Protein AF-L8X9K3-F1 (afdb_monomer)

InterPro domains:
  IPR002673 Large ribosomal subunit protein eL29 [PF01779] (44-72)
  IPR002673 Large ribosomal subunit protein eL29 [PTHR12884] (33-93)

Structure (mmCIF, N/CA/C/O backbone):
data_AF-L8X9K3-F1
#
_entry.id   AF-L8X9K3-F1
#
loop_
_atom_site.group_PDB
_atom_site.id
_atom_site.type_symbol
_atom_site.label_atom_id
_atom_site.label_alt_id
_atom_site.label_comp_id
_atom_site.label_asym_id
_atom_site.label_entity_id
_atom_site.label_seq_id
_atom_site.pdbx_PDB_ins_code
_atom_site.Cartn_x
_atom_site.Cartn_y
_atom_site.Cartn_z
_atom_site.occupancy
_atom_site.B_iso_or_equiv
_atom_site.auth_seq_id
_atom_site.auth_comp_id
_atom_site.auth_asym_id
_atom_site.auth_atom_id
_atom_site.pdbx_PDB_model_num
ATOM 1 N N . MET A 1 1 ? -1.500 -36.129 -39.344 1.00 50.97 1 MET A N 1
ATOM 2 C CA . MET A 1 1 ? -0.269 -36.876 -39.002 1.00 50.97 1 MET A CA 1
ATOM 3 C C . MET A 1 1 ? 0.761 -36.406 -39.999 1.00 50.97 1 MET A C 1
ATOM 5 O O . MET A 1 1 ? 0.943 -37.041 -41.028 1.00 50.97 1 MET A O 1
ATOM 9 N N . ASP A 1 2 ? 1.313 -35.222 -39.752 1.00 46.75 2 ASP A N 1
ATOM 10 C CA . ASP A 1 2 ? 2.081 -34.499 -40.762 1.00 46.75 2 ASP A CA 1
ATOM 11 C C . ASP A 1 2 ? 3.559 -34.829 -40.575 1.00 46.75 2 ASP A C 1
ATOM 13 O O . ASP A 1 2 ? 4.162 -34.524 -39.545 1.00 46.75 2 ASP A O 1
ATOM 17 N N . LEU A 1 3 ? 4.102 -35.550 -41.555 1.00 57.00 3 LEU A N 1
ATOM 18 C CA . LEU A 1 3 ? 5.490 -35.984 -41.595 1.00 57.00 3 LEU A CA 1
ATOM 19 C C . LEU A 1 3 ? 6.410 -34.768 -41.782 1.00 57.00 3 LEU A C 1
ATOM 21 O O . LEU A 1 3 ? 6.334 -34.068 -42.789 1.00 57.00 3 LEU A O 1
ATOM 25 N N . LEU A 1 4 ? 7.326 -34.557 -40.835 1.00 63.91 4 LEU A N 1
ATOM 26 C CA . LEU A 1 4 ? 8.492 -33.692 -41.019 1.00 63.91 4 LEU A CA 1
ATOM 27 C C . LEU A 1 4 ? 9.552 -34.443 -41.847 1.00 63.91 4 LEU A C 1
ATOM 29 O O . LEU A 1 4 ? 9.912 -35.561 -41.470 1.00 63.91 4 LEU A O 1
ATOM 33 N N . PRO A 1 5 ? 10.111 -33.865 -42.923 1.00 59.59 5 PRO A N 1
ATOM 34 C CA . PRO A 1 5 ? 11.247 -34.465 -43.607 1.00 59.59 5 PRO A CA 1
ATOM 35 C C . PRO A 1 5 ? 12.549 -34.273 -42.814 1.00 59.59 5 PRO A C 1
ATOM 37 O O . PRO A 1 5 ? 12.978 -33.162 -42.499 1.00 59.59 5 PRO A O 1
ATOM 40 N N . SER A 1 6 ? 13.183 -35.406 -42.520 1.00 56.47 6 SER A N 1
ATOM 41 C CA . SER A 1 6 ? 14.526 -35.570 -41.972 1.00 56.47 6 SER A CA 1
ATOM 42 C C . SER A 1 6 ? 15.586 -35.008 -42.924 1.00 56.47 6 SER A C 1
ATOM 44 O O . SER A 1 6 ? 15.833 -35.593 -43.979 1.00 56.47 6 SER A O 1
ATOM 46 N N . ASN A 1 7 ? 16.251 -33.910 -42.556 1.00 59.50 7 ASN A N 1
ATOM 47 C CA . ASN A 1 7 ? 17.406 -33.425 -43.310 1.00 59.50 7 ASN A CA 1
ATOM 48 C C . ASN A 1 7 ? 18.689 -34.041 -42.733 1.00 59.50 7 ASN A C 1
ATOM 50 O O . ASN A 1 7 ? 19.238 -33.588 -41.727 1.00 59.50 7 ASN A O 1
ATOM 54 N N . SER A 1 8 ? 19.093 -35.148 -43.350 1.00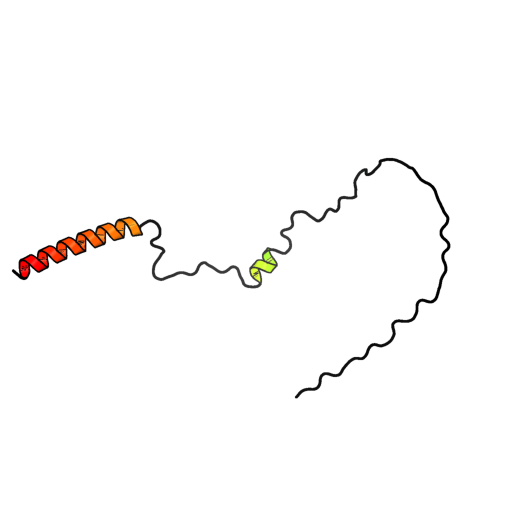 50.50 8 SER A N 1
ATOM 55 C CA . SER A 1 8 ? 20.298 -35.920 -43.071 1.00 50.50 8 SER A CA 1
ATOM 56 C C . SER A 1 8 ? 21.566 -35.111 -43.336 1.00 50.50 8 SER A C 1
ATOM 58 O O . SER A 1 8 ? 21.718 -34.476 -44.377 1.00 50.50 8 SER A O 1
ATOM 60 N N . ALA A 1 9 ? 22.492 -35.191 -42.385 1.00 51.38 9 ALA A N 1
ATOM 61 C CA . ALA A 1 9 ? 23.818 -34.601 -42.411 1.00 51.38 9 ALA A CA 1
ATOM 62 C C . ALA A 1 9 ? 24.595 -34.884 -43.711 1.00 51.38 9 ALA A C 1
ATOM 64 O O . ALA A 1 9 ? 24.849 -36.036 -44.058 1.00 51.38 9 ALA A O 1
ATOM 65 N N . SER A 1 10 ? 25.075 -33.826 -44.368 1.00 46.12 10 SER A N 1
ATOM 66 C CA . SER A 1 10 ? 26.04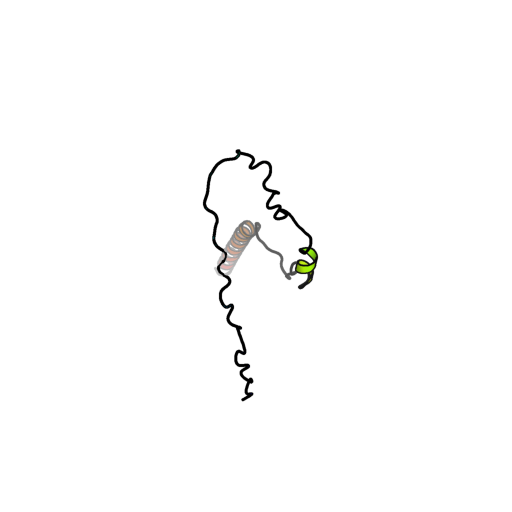0 -33.918 -45.465 1.00 46.12 10 SER A CA 1
ATOM 67 C C . SER A 1 10 ? 27.309 -33.117 -45.150 1.00 46.12 10 SER A C 1
ATOM 69 O O . SER A 1 10 ? 27.306 -31.889 -45.174 1.00 46.12 10 SER A O 1
ATOM 71 N N . GLY A 1 11 ? 28.414 -33.831 -44.910 1.00 44.31 11 GLY A N 1
ATOM 72 C CA . GLY A 1 11 ? 29.737 -33.407 -45.379 1.00 44.31 11 GLY A CA 1
ATOM 73 C C . GLY A 1 11 ? 30.592 -32.522 -44.467 1.00 44.31 11 GLY A C 1
ATOM 74 O O . GLY A 1 11 ? 31.011 -31.443 -44.881 1.00 44.31 11 GLY A O 1
ATOM 75 N N . ARG A 1 12 ? 30.984 -33.009 -43.283 1.00 43.81 12 ARG A N 1
ATOM 76 C CA . ARG A 1 12 ? 32.185 -32.496 -42.597 1.00 43.81 12 ARG A CA 1
ATOM 77 C C . ARG A 1 12 ? 33.416 -33.027 -43.354 1.00 43.81 12 ARG A C 1
ATOM 79 O O . ARG A 1 12 ? 33.827 -34.164 -43.142 1.00 43.81 12 ARG A O 1
ATOM 86 N N . LYS A 1 13 ? 33.945 -32.245 -44.305 1.00 49.41 13 LYS A N 1
ATOM 87 C CA . LYS A 1 13 ? 35.167 -32.593 -45.053 1.00 49.41 13 LYS A CA 1
ATOM 88 C C . LYS A 1 13 ? 36.339 -32.744 -44.076 1.00 49.41 13 LYS A C 1
ATOM 90 O O . LYS A 1 13 ? 36.576 -31.870 -43.245 1.00 49.41 13 LYS A O 1
ATOM 95 N N . GLN A 1 14 ? 37.026 -33.875 -44.195 1.00 44.97 14 GLN A N 1
ATOM 96 C CA . GLN A 1 14 ? 38.218 -34.252 -43.442 1.00 44.97 14 GLN A CA 1
ATOM 97 C C . GLN A 1 14 ? 39.327 -33.211 -43.655 1.00 44.97 14 GLN A C 1
ATOM 99 O O . GLN A 1 14 ? 39.725 -32.954 -44.791 1.00 44.97 14 GLN A O 1
ATOM 104 N N . LEU A 1 15 ? 39.809 -32.600 -42.570 1.00 53.88 15 LEU A N 1
ATOM 105 C CA . LEU A 1 15 ? 40.996 -31.747 -42.580 1.00 53.88 15 LEU A CA 1
ATOM 106 C C . LEU A 1 15 ? 42.219 -32.671 -42.475 1.00 53.88 15 LEU A C 1
ATOM 108 O O . LEU A 1 15 ? 42.640 -33.034 -41.382 1.00 53.88 15 LEU A O 1
ATOM 112 N N . SER A 1 16 ? 42.744 -33.113 -43.616 1.00 49.41 16 SER A N 1
ATOM 113 C CA . SER A 1 16 ? 43.977 -33.898 -43.670 1.00 49.41 16 SER A CA 1
ATOM 114 C C . SER A 1 16 ? 45.189 -32.994 -43.428 1.00 49.41 16 SER A C 1
ATOM 116 O O . SER A 1 16 ? 45.501 -32.127 -44.245 1.00 49.41 16 SER A O 1
ATOM 118 N N . ASP A 1 17 ? 45.841 -33.212 -42.290 1.00 54.84 17 ASP A N 1
ATOM 119 C CA . ASP A 1 17 ? 47.291 -33.185 -42.098 1.00 54.84 17 ASP A CA 1
ATOM 120 C C . ASP A 1 17 ? 48.083 -32.089 -42.827 1.00 54.84 17 ASP A C 1
ATOM 122 O O . ASP A 1 17 ? 48.702 -32.302 -43.869 1.00 54.84 17 ASP A O 1
ATOM 126 N N . ARG A 1 18 ? 48.200 -30.926 -42.181 1.00 49.47 18 ARG A N 1
ATOM 127 C CA . ARG A 1 18 ? 49.411 -30.103 -42.296 1.00 49.47 18 ARG A CA 1
ATOM 128 C C . ARG A 1 18 ? 50.112 -30.084 -40.949 1.00 49.47 18 ARG A C 1
ATOM 130 O O . ARG A 1 18 ? 49.756 -29.327 -40.052 1.00 49.47 18 ARG A O 1
ATOM 137 N N . LYS A 1 19 ? 51.109 -30.961 -40.830 1.00 50.53 19 LYS A N 1
ATOM 138 C CA . LYS A 1 19 ? 52.102 -30.967 -39.756 1.00 50.53 19 LYS A CA 1
ATOM 139 C C . LYS A 1 19 ? 52.802 -29.606 -39.735 1.00 50.53 19 LYS A C 1
ATOM 141 O O . LYS A 1 19 ? 53.576 -29.303 -40.637 1.00 50.53 19 LYS A O 1
ATOM 146 N N . ILE A 1 20 ? 52.525 -28.792 -38.724 1.00 52.78 20 ILE A N 1
ATOM 147 C CA . ILE A 1 20 ? 53.325 -27.609 -38.400 1.00 52.78 20 ILE A CA 1
ATOM 148 C C . ILE A 1 20 ? 54.150 -27.995 -37.174 1.00 52.78 20 ILE A C 1
ATOM 150 O O . ILE A 1 20 ? 53.607 -28.240 -36.100 1.00 52.78 20 ILE A O 1
ATOM 154 N N . SER A 1 21 ? 55.456 -28.142 -37.380 1.00 55.03 21 SER A N 1
ATOM 155 C CA . SER A 1 21 ? 56.436 -28.413 -36.326 1.00 55.03 21 SER A CA 1
ATOM 156 C C . SER A 1 21 ? 56.494 -27.235 -35.345 1.00 55.03 21 SER A C 1
ATOM 158 O O . SER A 1 21 ? 56.567 -26.096 -35.810 1.00 55.03 21 SER A O 1
ATOM 160 N N . PRO A 1 22 ? 56.515 -27.448 -34.017 1.00 64.19 22 PRO A N 1
ATOM 161 C CA . PRO A 1 22 ? 56.770 -26.366 -33.074 1.00 64.19 22 PRO A CA 1
ATOM 162 C C . PRO A 1 22 ? 58.285 -26.133 -32.942 1.00 64.19 22 PRO A C 1
ATOM 164 O O . PRO A 1 22 ? 59.017 -27.099 -32.719 1.00 64.19 22 PRO A O 1
ATOM 167 N N . PRO A 1 23 ? 58.801 -24.895 -33.033 1.00 62.34 23 PRO A N 1
ATOM 168 C CA . PRO A 1 23 ? 60.111 -24.598 -32.480 1.00 62.34 23 PRO A CA 1
ATOM 169 C C . PRO A 1 23 ? 60.005 -24.407 -30.961 1.00 62.34 23 PRO A C 1
ATOM 171 O O . PRO A 1 23 ? 59.180 -23.653 -30.445 1.00 62.34 23 PRO A O 1
ATOM 174 N N . SER A 1 24 ? 60.855 -25.140 -30.255 1.00 59.84 24 SER A N 1
ATOM 175 C CA . SER A 1 24 ? 61.021 -25.168 -28.808 1.00 59.84 24 SER A CA 1
ATOM 176 C C . SER A 1 24 ? 61.880 -24.004 -28.278 1.00 59.84 24 SER A C 1
ATOM 178 O O . SER A 1 24 ? 63.074 -23.972 -28.568 1.00 59.84 24 SER A O 1
ATOM 180 N N . SER A 1 25 ? 61.272 -23.183 -27.401 1.00 54.28 25 SER A N 1
ATOM 181 C CA . SER A 1 25 ? 61.852 -22.542 -26.183 1.00 54.28 25 SER A CA 1
ATOM 182 C C . SER A 1 25 ? 62.831 -21.349 -26.353 1.00 54.28 25 SER A C 1
ATOM 184 O O . SER A 1 25 ? 63.396 -21.217 -27.433 1.00 54.28 25 SER A O 1
ATOM 186 N N . PRO A 1 26 ? 63.150 -20.518 -25.315 1.00 59.34 26 PRO A N 1
ATOM 187 C CA . PRO A 1 26 ? 62.620 -20.396 -23.940 1.00 59.34 26 PRO A CA 1
ATOM 188 C C . PRO A 1 26 ? 62.296 -18.947 -23.441 1.00 59.3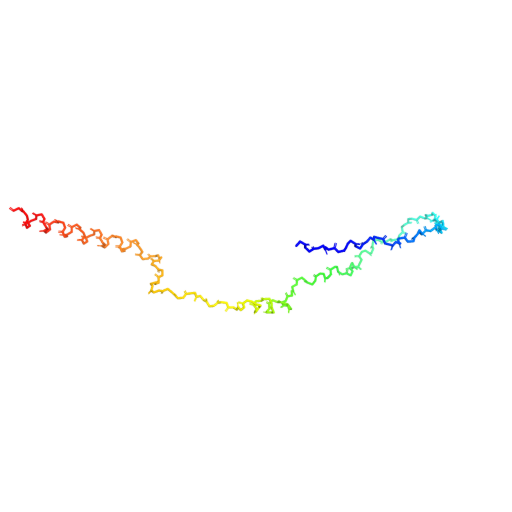4 26 PRO A C 1
ATOM 190 O O . PRO A 1 26 ? 62.806 -17.951 -23.931 1.00 59.34 26 PRO A O 1
ATOM 193 N N . LEU A 1 27 ? 61.445 -18.899 -22.406 1.00 56.59 27 LEU A N 1
ATOM 194 C CA . LEU A 1 27 ? 61.3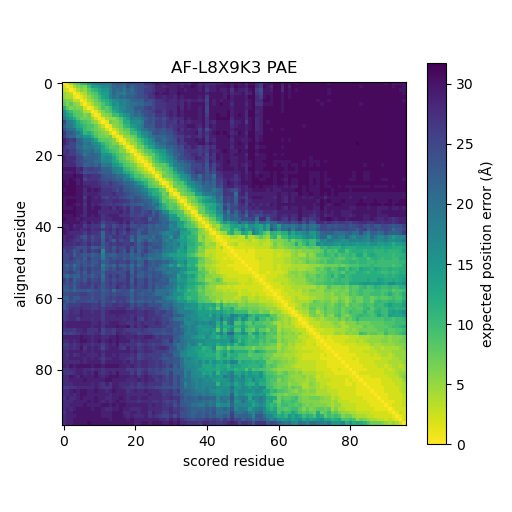66 -18.019 -21.217 1.00 56.59 27 LEU A CA 1
ATOM 195 C C . LEU A 1 27 ? 61.974 -16.584 -21.176 1.00 56.59 27 LEU A C 1
ATOM 197 O O . LEU A 1 27 ? 63.172 -16.388 -21.331 1.00 56.59 27 LEU A O 1
ATOM 201 N N . LEU A 1 28 ? 61.115 -15.677 -20.664 1.00 56.19 28 LEU A N 1
ATOM 202 C CA . LEU A 1 28 ? 61.340 -14.397 -19.951 1.00 56.19 28 LEU A CA 1
ATOM 203 C C . LEU A 1 28 ? 61.468 -13.106 -20.774 1.00 56.19 28 LEU A C 1
ATOM 205 O O . LEU A 1 28 ? 62.563 -12.707 -21.144 1.00 56.19 28 LEU A O 1
ATOM 209 N N . THR A 1 29 ? 60.374 -12.336 -20.826 1.00 55.91 29 THR A N 1
ATOM 210 C CA . THR A 1 29 ? 60.436 -10.867 -20.749 1.00 55.91 29 THR A CA 1
ATOM 211 C C . THR A 1 29 ? 59.225 -10.314 -19.998 1.00 55.91 29 THR A C 1
ATOM 213 O O . THR A 1 29 ? 58.094 -10.382 -20.471 1.00 55.91 29 THR A O 1
ATOM 216 N N . THR A 1 30 ? 59.540 -9.781 -18.816 1.00 50.22 30 THR A N 1
ATOM 217 C CA . THR A 1 30 ? 58.933 -8.637 -18.123 1.00 50.22 30 THR A CA 1
ATOM 218 C C . THR A 1 30 ? 57.451 -8.681 -17.757 1.00 50.22 30 THR A C 1
ATOM 220 O O . THR A 1 30 ? 56.553 -8.694 -18.592 1.00 50.22 30 THR A O 1
ATOM 223 N N . ASN A 1 31 ? 57.236 -8.559 -16.447 1.00 59.53 31 ASN A N 1
ATOM 224 C CA . ASN A 1 31 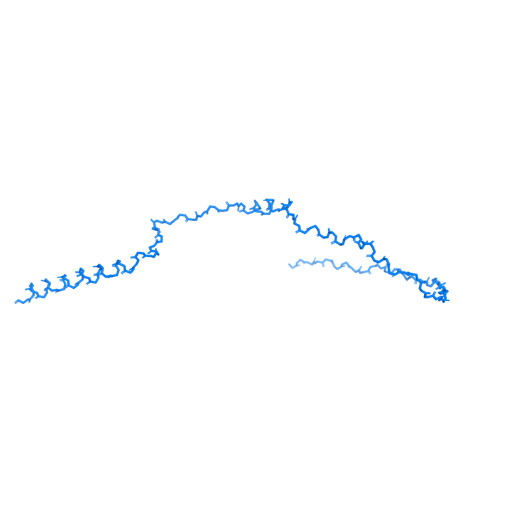? 56.051 -8.005 -15.807 1.00 59.53 31 ASN A CA 1
ATOM 225 C C . ASN A 1 31 ? 55.622 -6.667 -16.442 1.00 59.53 31 ASN A C 1
ATOM 227 O O . ASN A 1 31 ? 55.846 -5.604 -15.878 1.00 59.53 31 ASN A O 1
ATOM 231 N N . GLU A 1 32 ? 54.949 -6.727 -17.583 1.00 55.41 32 GLU A N 1
ATOM 232 C CA . GLU A 1 32 ? 54.092 -5.668 -18.095 1.00 55.41 32 GLU A CA 1
ATOM 233 C C . GLU A 1 32 ? 52.738 -6.277 -18.460 1.00 55.41 32 GLU A C 1
ATOM 235 O O . GLU A 1 32 ? 52.315 -6.332 -19.610 1.00 55.41 32 GLU A O 1
ATOM 240 N N . MET A 1 33 ? 51.980 -6.670 -17.434 1.00 55.06 33 MET A N 1
ATOM 241 C CA . MET A 1 33 ? 50.514 -6.642 -17.517 1.00 55.06 33 MET A CA 1
ATOM 242 C C . MET A 1 33 ? 50.020 -5.180 -17.439 1.00 55.06 33 MET A C 1
ATOM 244 O O . MET A 1 33 ? 49.108 -4.850 -16.680 1.00 55.06 33 MET A O 1
ATOM 248 N N . ALA A 1 34 ? 50.666 -4.264 -18.165 1.00 55.69 34 ALA A N 1
ATOM 249 C CA . ALA A 1 34 ? 50.317 -2.854 -18.199 1.00 55.69 34 ALA A CA 1
ATOM 250 C C . ALA A 1 34 ? 49.070 -2.698 -19.069 1.00 55.69 34 ALA A C 1
ATOM 252 O O . ALA A 1 34 ? 49.135 -2.712 -20.295 1.00 55.69 34 ALA A O 1
ATOM 253 N N . LYS A 1 35 ? 47.920 -2.599 -18.388 1.00 57.03 35 LYS A N 1
ATOM 254 C CA . LYS A 1 35 ? 46.574 -2.668 -18.960 1.00 57.03 35 LYS A CA 1
ATOM 255 C C . LYS A 1 35 ? 46.413 -3.938 -19.790 1.00 57.03 35 LYS A C 1
ATOM 257 O O . LYS A 1 35 ? 46.569 -3.933 -21.010 1.00 57.03 35 LYS A O 1
ATOM 262 N N . SER A 1 36 ? 45.875 -4.988 -19.162 1.00 54.53 36 SER A N 1
ATOM 263 C CA . SER A 1 36 ? 44.824 -5.700 -19.885 1.00 54.53 36 SER A CA 1
ATOM 264 C C . SER A 1 36 ? 43.932 -4.594 -20.447 1.00 54.53 36 SER A C 1
ATOM 266 O O . SER A 1 36 ? 43.406 -3.780 -19.682 1.00 54.53 36 SER A O 1
ATOM 268 N N . LYS A 1 37 ? 43.909 -4.438 -21.784 1.00 57.47 37 LYS A N 1
ATOM 269 C CA . LYS A 1 37 ? 42.828 -3.731 -22.473 1.00 57.47 37 LYS A CA 1
ATOM 270 C C . LYS A 1 37 ? 41.626 -4.288 -21.778 1.00 57.47 37 LYS A C 1
ATOM 272 O O . LYS A 1 37 ? 41.406 -5.499 -21.873 1.00 57.47 37 LYS A O 1
ATOM 277 N N . LYS A 1 38 ? 41.053 -3.453 -20.909 1.00 52.66 38 LYS A N 1
ATOM 278 C CA . LYS A 1 38 ? 40.145 -3.904 -19.876 1.00 52.66 38 LYS A CA 1
ATOM 279 C C . LYS A 1 38 ? 39.189 -4.820 -20.627 1.00 52.66 38 LYS A C 1
ATOM 281 O O . LYS A 1 38 ? 38.810 -4.525 -21.770 1.00 52.66 38 LYS A O 1
ATOM 286 N N . CYS A 1 39 ? 38.892 -5.990 -20.066 1.00 52.84 39 CYS A N 1
ATOM 287 C CA . CYS A 1 39 ? 37.638 -6.630 -20.419 1.00 52.84 39 CYS A CA 1
ATOM 288 C C . CYS A 1 39 ? 36.601 -5.593 -19.991 1.00 52.84 39 CYS A C 1
ATOM 290 O O . CYS A 1 39 ? 36.074 -5.626 -18.886 1.00 52.84 39 CYS A O 1
ATOM 292 N N . GLU A 1 40 ? 36.420 -4.575 -20.832 1.00 58.78 40 GLU A N 1
ATOM 293 C CA . GLU A 1 40 ? 35.542 -3.433 -20.699 1.00 58.78 40 GLU A CA 1
ATOM 294 C C . GLU A 1 40 ? 34.182 -4.009 -21.059 1.00 58.78 40 GLU A C 1
ATOM 296 O O . GLU A 1 40 ? 33.483 -3.505 -21.929 1.00 58.78 40 GLU A O 1
ATOM 301 N N . PHE A 1 41 ? 33.824 -5.139 -20.435 1.00 60.12 41 PHE A N 1
ATOM 302 C CA . PHE A 1 41 ? 32.455 -5.550 -20.304 1.00 60.12 41 PHE A CA 1
ATOM 303 C C . PHE A 1 41 ? 31.769 -4.319 -19.743 1.00 60.12 41 PHE A C 1
ATOM 305 O O . PHE A 1 41 ? 32.049 -3.904 -18.614 1.00 60.12 41 PHE A O 1
ATOM 312 N N . HIS A 1 42 ? 31.014 -3.659 -20.616 1.00 65.81 42 HIS A N 1
ATOM 313 C CA . HIS A 1 42 ? 30.522 -2.320 -20.386 1.00 65.81 42 HIS A CA 1
ATOM 314 C C . HIS A 1 42 ? 29.645 -2.379 -19.144 1.00 65.81 42 HIS A C 1
ATOM 316 O O . HIS A 1 42 ? 28.528 -2.894 -19.173 1.00 65.81 42 HIS A O 1
ATOM 322 N N . SER A 1 43 ? 30.204 -1.929 -18.023 1.00 72.50 43 SER A N 1
ATOM 323 C CA . SER A 1 43 ? 29.716 -2.304 -16.698 1.00 72.50 43 SER A CA 1
ATOM 324 C C . SER A 1 43 ? 28.477 -1.507 -16.303 1.00 72.50 43 SER A C 1
ATOM 326 O O . SER A 1 43 ? 28.127 -1.463 -15.137 1.00 72.50 43 SER A O 1
ATOM 328 N N . HIS A 1 44 ? 27.816 -0.834 -17.243 1.00 79.94 44 HIS A N 1
ATOM 329 C CA . HIS A 1 44 ? 26.534 -0.189 -17.020 1.00 79.94 44 HIS A CA 1
ATOM 330 C C . HIS A 1 44 ? 25.916 0.229 -18.359 1.00 79.94 44 HIS A C 1
ATOM 332 O O . HIS A 1 44 ? 26.432 1.125 -19.015 1.00 79.94 44 HIS A O 1
ATOM 338 N N . THR A 1 45 ? 24.814 -0.390 -18.795 1.00 88.62 45 THR A N 1
ATOM 339 C CA . THR A 1 45 ? 24.104 0.067 -20.003 1.00 88.62 45 THR A CA 1
ATOM 340 C C . THR A 1 45 ? 22.588 0.037 -19.848 1.00 88.62 45 THR A C 1
ATOM 342 O O . THR A 1 45 ? 21.983 -0.960 -19.440 1.00 88.62 45 THR A O 1
ATOM 345 N N . ASN A 1 46 ? 21.962 1.150 -20.232 1.00 91.88 46 ASN A N 1
ATOM 346 C CA . ASN A 1 46 ? 20.512 1.303 -20.322 1.00 91.88 46 ASN A CA 1
ATOM 347 C C . ASN A 1 46 ? 19.993 1.095 -21.772 1.00 91.88 46 ASN A C 1
ATOM 349 O O . ASN A 1 46 ? 18.809 1.241 -22.054 1.00 91.88 46 ASN A O 1
ATOM 353 N N . HIS A 1 47 ? 20.857 0.704 -22.719 1.00 94.69 47 HIS A N 1
ATOM 354 C CA . HIS A 1 47 ? 20.561 0.748 -24.160 1.00 94.69 47 HIS A CA 1
ATOM 355 C C . HIS A 1 47 ? 19.271 0.013 -24.586 1.00 94.69 47 HIS A C 1
ATOM 357 O O . HIS A 1 47 ? 18.545 0.479 -25.459 1.00 94.69 47 HIS A O 1
ATOM 363 N N . ASN A 1 48 ? 18.941 -1.114 -23.949 1.00 94.94 48 ASN A N 1
ATOM 364 C CA . ASN A 1 48 ? 17.770 -1.925 -24.303 1.00 94.94 48 ASN A CA 1
ATOM 365 C C . ASN A 1 48 ? 16.712 -1.997 -23.185 1.00 94.94 48 ASN A C 1
ATOM 367 O O . ASN A 1 48 ? 15.808 -2.829 -23.256 1.00 94.94 48 ASN A O 1
ATOM 371 N N . GLN A 1 49 ? 16.800 -1.188 -22.122 1.00 94.75 49 GLN A N 1
ATOM 372 C CA . GLN A 1 49 ? 15.832 -1.323 -21.021 1.00 94.75 49 GLN A CA 1
ATOM 373 C C . GLN A 1 49 ? 14.465 -0.767 -21.414 1.00 94.75 49 GLN A C 1
ATOM 375 O O . GLN A 1 49 ? 13.473 -1.471 -21.250 1.00 94.75 4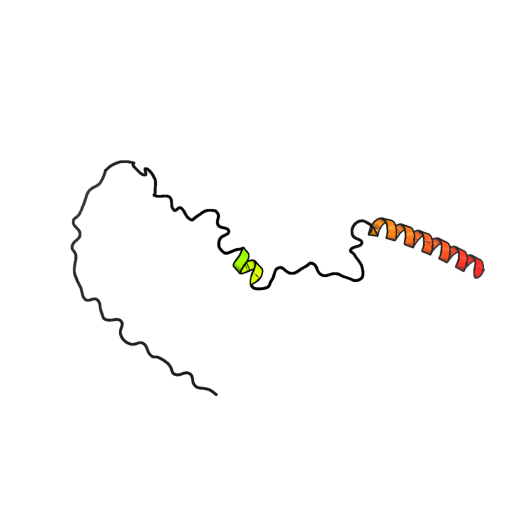9 GLN A O 1
ATOM 380 N N . ASN A 1 50 ? 14.407 0.415 -22.037 1.00 94.75 50 ASN A N 1
ATOM 381 C CA . ASN A 1 50 ? 13.145 1.013 -22.493 1.00 94.75 50 ASN A CA 1
ATOM 382 C C . ASN A 1 50 ? 12.441 0.103 -23.510 1.00 94.75 50 ASN A C 1
ATOM 384 O O . ASN A 1 50 ? 11.270 -0.236 -23.353 1.00 94.75 50 ASN A O 1
ATOM 388 N N . LYS A 1 51 ? 13.181 -0.396 -24.510 1.00 95.50 51 LYS A N 1
ATOM 389 C CA . LYS A 1 51 ? 12.641 -1.313 -25.525 1.00 95.50 51 LYS A CA 1
ATOM 390 C C . LYS A 1 51 ? 12.080 -2.597 -24.909 1.00 95.50 51 LYS A C 1
ATOM 392 O O . LYS A 1 51 ? 11.052 -3.066 -25.383 1.00 95.50 51 LYS A O 1
ATOM 397 N N . LYS A 1 52 ? 12.701 -3.146 -23.855 1.00 94.94 52 LYS A N 1
ATOM 398 C CA . LYS A 1 52 ? 12.170 -4.299 -23.101 1.00 94.94 52 LYS A CA 1
ATOM 399 C C . LYS A 1 52 ? 10.946 -3.933 -22.257 1.00 94.94 52 LYS A C 1
ATOM 401 O O . LYS A 1 52 ? 9.954 -4.654 -22.313 1.00 94.94 52 LYS A O 1
ATOM 406 N N . ALA A 1 53 ? 10.987 -2.820 -21.524 1.00 94.69 53 ALA A N 1
ATOM 407 C CA . ALA A 1 53 ? 9.889 -2.363 -20.669 1.00 94.69 53 ALA A CA 1
ATOM 408 C C . ALA A 1 53 ? 8.601 -2.098 -21.467 1.00 94.69 53 ALA A C 1
ATOM 410 O O . ALA A 1 53 ? 7.503 -2.390 -21.000 1.00 94.69 53 ALA A O 1
ATOM 411 N N . HIS A 1 54 ? 8.735 -1.615 -22.704 1.00 96.81 54 HIS A N 1
ATOM 412 C CA . HIS A 1 54 ? 7.601 -1.335 -23.579 1.00 96.81 54 HIS A CA 1
ATOM 413 C C . HIS A 1 54 ? 7.116 -2.535 -24.407 1.00 96.81 54 HIS A C 1
ATOM 415 O O . HIS A 1 54 ? 6.050 -2.421 -25.002 1.00 96.81 54 HIS A O 1
ATOM 421 N N . ARG A 1 55 ? 7.793 -3.701 -24.412 1.00 95.44 55 ARG A N 1
ATOM 422 C CA . ARG A 1 55 ? 7.285 -4.899 -25.128 1.00 95.44 55 ARG A CA 1
ATOM 423 C C . ARG A 1 55 ? 5.906 -5.333 -24.646 1.00 95.44 55 ARG A C 1
ATOM 425 O O . ARG A 1 55 ? 5.060 -5.667 -25.461 1.00 95.44 55 ARG A O 1
ATOM 432 N N . AS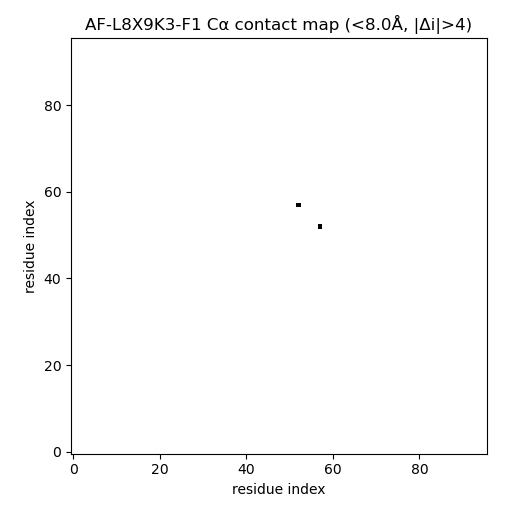N A 1 56 ? 5.697 -5.279 -23.334 1.00 93.38 56 ASN A N 1
ATOM 433 C CA . ASN A 1 56 ? 4.427 -5.613 -22.688 1.00 93.38 56 ASN A CA 1
ATOM 434 C C . ASN A 1 56 ? 3.721 -4.367 -22.121 1.00 93.38 56 ASN A C 1
ATOM 436 O O . ASN A 1 56 ? 2.741 -4.498 -21.385 1.00 93.38 56 ASN A O 1
ATOM 440 N N . GLY A 1 57 ? 4.250 -3.178 -22.434 1.00 95.00 57 GLY A N 1
ATOM 441 C CA . GLY A 1 57 ? 3.851 -1.901 -21.851 1.00 95.00 57 GLY A CA 1
ATOM 442 C C . GLY A 1 57 ? 4.196 -1.753 -20.362 1.00 95.00 57 GLY A C 1
ATOM 443 O O . GLY A 1 57 ? 4.248 -2.717 -19.596 1.00 95.00 57 GLY A O 1
ATOM 444 N N . ILE A 1 58 ? 4.374 -0.504 -19.924 1.00 94.50 58 ILE A N 1
ATOM 445 C CA . ILE A 1 58 ? 4.465 -0.178 -18.497 1.00 94.50 58 ILE A CA 1
ATOM 446 C C . ILE A 1 58 ? 3.044 -0.215 -17.929 1.00 94.50 58 ILE A C 1
ATOM 448 O O . ILE A 1 58 ? 2.232 0.679 -18.176 1.00 94.50 58 ILE A O 1
ATOM 452 N N . LYS A 1 59 ? 2.721 -1.285 -17.200 1.00 94.31 59 LYS A N 1
ATOM 453 C CA . LYS A 1 59 ? 1.389 -1.472 -16.616 1.00 94.31 59 LYS A CA 1
ATOM 454 C C . LYS A 1 59 ? 1.172 -0.493 -15.465 1.00 94.31 59 LYS A C 1
ATOM 456 O O . LYS A 1 59 ? 1.982 -0.415 -14.544 1.00 94.31 59 LYS A O 1
ATOM 461 N N . LYS A 1 60 ? 0.042 0.213 -15.499 1.00 92.44 60 LYS A N 1
ATOM 462 C CA . LYS A 1 60 ? -0.421 1.039 -14.379 1.00 92.44 60 LYS A CA 1
ATOM 463 C C . LYS A 1 60 ? -0.810 0.143 -13.190 1.00 92.44 60 LYS A C 1
ATOM 465 O O . LYS A 1 60 ? -1.232 -0.998 -13.415 1.00 92.44 60 LYS A O 1
ATOM 470 N N . PRO A 1 61 ? -0.691 0.623 -11.937 1.00 91.75 61 PRO A N 1
ATOM 471 C CA . PRO A 1 61 ? -1.216 -0.108 -10.790 1.00 91.75 61 PRO A CA 1
ATOM 472 C C . PRO A 1 61 ? -2.718 -0.339 -10.971 1.00 91.75 61 PRO A C 1
ATOM 474 O O . PRO A 1 61 ? -3.440 0.531 -11.460 1.00 91.75 61 PRO A O 1
ATOM 477 N N . LYS A 1 62 ? -3.186 -1.528 -10.594 1.00 91.06 62 LYS A N 1
ATOM 478 C CA . LYS A 1 62 ? -4.607 -1.868 -10.675 1.00 91.06 62 LYS A CA 1
ATOM 479 C C . LYS A 1 62 ? -5.372 -1.075 -9.618 1.00 91.06 62 LYS A C 1
ATOM 481 O O . LYS A 1 62 ? -4.993 -1.085 -8.448 1.00 91.06 62 LYS A O 1
ATOM 486 N N . THR A 1 63 ? -6.447 -0.413 -10.026 1.00 89.19 63 THR A N 1
ATOM 487 C CA . THR A 1 63 ? -7.390 0.214 -9.101 1.00 89.19 63 THR A CA 1
ATOM 488 C C . THR A 1 63 ? -8.363 -0.849 -8.592 1.00 89.19 63 THR A C 1
ATOM 490 O O . THR A 1 63 ? -8.931 -1.619 -9.363 1.00 89.19 63 THR A O 1
ATOM 493 N N . HIS A 1 64 ? -8.526 -0.921 -7.273 1.00 89.50 64 HIS A N 1
ATOM 494 C CA . HIS A 1 64 ? -9.537 -1.752 -6.621 1.00 89.50 64 HIS A CA 1
ATOM 495 C C . HIS A 1 64 ? -10.603 -0.842 -6.010 1.00 89.50 64 HIS A C 1
ATOM 497 O O . HIS A 1 64 ? -10.287 0.274 -5.604 1.00 89.50 64 HIS A O 1
ATOM 503 N N . TYR A 1 65 ? -11.847 -1.326 -5.917 1.00 85.94 65 TYR A N 1
ATOM 504 C CA . TYR A 1 65 ? -12.960 -0.566 -5.330 1.00 85.94 65 TYR A CA 1
ATOM 505 C C . TYR A 1 65 ? -12.671 -0.107 -3.889 1.00 85.94 65 TYR A C 1
ATOM 507 O O . TYR A 1 65 ? -13.056 0.988 -3.495 1.00 85.94 65 TYR A O 1
ATOM 515 N N . ALA A 1 66 ? -11.936 -0.913 -3.119 1.00 85.19 66 ALA A N 1
ATOM 516 C CA . ALA A 1 66 ? -11.462 -0.552 -1.789 1.00 85.19 66 ALA A CA 1
ATOM 517 C C . ALA A 1 66 ? -9.928 -0.531 -1.739 1.00 85.19 66 ALA A C 1
ATOM 519 O O . ALA A 1 66 ? -9.262 -1.454 -2.216 1.00 85.19 66 ALA A O 1
ATOM 520 N N . GLY A 1 67 ? -9.372 0.517 -1.127 1.00 86.19 67 GLY A N 1
ATOM 521 C CA . GLY A 1 67 ? -7.940 0.635 -0.858 1.00 86.19 67 GLY A CA 1
ATOM 522 C C . GLY A 1 67 ? -7.455 -0.310 0.249 1.00 86.19 67 GLY A C 1
ATOM 523 O O . GLY A 1 67 ? -8.231 -0.912 0.991 1.00 86.19 67 GLY A O 1
ATOM 524 N N . SER A 1 68 ? -6.134 -0.428 0.390 1.00 85.69 68 SER A N 1
ATOM 525 C CA . SER A 1 68 ? -5.532 -1.236 1.454 1.00 85.69 68 SER A CA 1
ATOM 526 C C . SER A 1 68 ? -5.758 -0.601 2.830 1.00 85.69 68 SER A C 1
ATOM 528 O O . SER A 1 68 ? -5.340 0.524 3.073 1.00 85.69 68 SER A O 1
ATOM 530 N N . MET A 1 69 ? -6.337 -1.351 3.773 1.00 88.62 69 MET A N 1
ATOM 531 C CA . MET A 1 69 ? -6.485 -0.924 5.176 1.00 88.62 69 MET A CA 1
ATOM 532 C C . MET A 1 69 ? -5.225 -1.174 6.029 1.00 88.62 69 MET A C 1
ATOM 534 O O . MET A 1 69 ? -5.295 -1.176 7.263 1.00 88.62 69 MET A O 1
ATOM 538 N N . LYS A 1 70 ? -4.075 -1.465 5.404 1.00 88.50 70 LYS A N 1
ATOM 539 C CA . LYS A 1 70 ? -2.810 -1.743 6.103 1.00 88.50 70 LYS A CA 1
ATOM 540 C C . LYS A 1 70 ? -2.454 -0.554 7.011 1.00 88.50 70 LYS A C 1
ATOM 542 O O . LYS A 1 70 ? -2.475 0.585 6.575 1.00 88.50 70 LYS A O 1
ATOM 547 N N . GLY A 1 71 ? -2.177 -0.826 8.288 1.00 88.25 71 GLY A N 1
ATOM 548 C CA . GLY A 1 71 ? -1.935 0.200 9.316 1.00 88.25 71 GLY A CA 1
ATOM 549 C C . GLY A 1 71 ? -3.170 0.583 10.147 1.00 88.25 71 GLY A C 1
ATOM 550 O O . GLY A 1 71 ? -3.051 0.726 11.358 1.00 88.25 71 GLY A O 1
ATOM 551 N N . PHE A 1 72 ? -4.376 0.623 9.563 1.00 90.75 72 PHE A N 1
ATOM 552 C CA . PHE A 1 72 ? -5.606 1.025 10.274 1.00 90.75 72 PHE A CA 1
ATOM 553 C C . PHE A 1 72 ? -6.391 -0.145 10.907 1.00 90.75 72 PHE A C 1
ATOM 555 O O . PHE A 1 72 ? -7.244 0.050 11.777 1.00 90.75 72 PHE A O 1
ATOM 562 N N . ARG A 1 73 ? -6.090 -1.395 10.521 1.00 90.75 73 ARG A N 1
ATOM 563 C CA . ARG A 1 73 ? -6.860 -2.587 10.955 1.00 90.75 73 ARG A CA 1
ATOM 564 C C . ARG A 1 73 ? -6.889 -2.784 12.474 1.00 90.75 73 ARG A C 1
ATOM 566 O O . ARG A 1 73 ? -7.874 -3.305 12.991 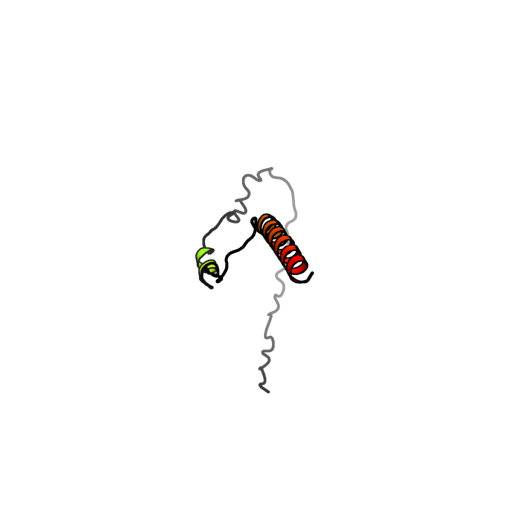1.00 90.75 73 ARG A O 1
ATOM 573 N N . ARG A 1 74 ? -5.824 -2.379 13.181 1.00 93.00 74 ARG A N 1
ATOM 574 C CA . ARG A 1 74 ? -5.720 -2.530 14.641 1.00 93.00 74 ARG A CA 1
ATOM 575 C C . ARG A 1 74 ? -6.762 -1.670 15.356 1.00 93.00 74 ARG A C 1
ATOM 577 O O . ARG A 1 74 ? -7.528 -2.202 16.150 1.00 93.00 74 ARG A O 1
ATOM 584 N N . ASN A 1 75 ? -6.852 -0.389 15.008 1.00 93.81 75 ASN A N 1
ATOM 585 C CA . ASN A 1 75 ? -7.861 0.506 15.569 1.00 93.81 75 ASN A CA 1
ATOM 586 C C . ASN A 1 75 ? -9.283 0.057 15.198 1.00 93.81 75 ASN A C 1
ATOM 588 O O . ASN A 1 75 ? -10.141 -0.084 16.064 1.00 93.81 75 ASN A O 1
ATOM 592 N N . GLN A 1 76 ? -9.511 -0.276 13.921 1.00 93.69 76 GLN A N 1
ATOM 593 C CA . GLN A 1 76 ? -10.827 -0.728 13.462 1.00 93.69 76 GLN A CA 1
ATOM 594 C C . GLN A 1 76 ? -11.306 -1.993 14.196 1.00 93.69 76 GLN A C 1
ATOM 596 O O . GLN A 1 76 ? -12.501 -2.140 14.448 1.00 93.69 76 GLN A O 1
ATOM 601 N N . LYS A 1 77 ? -10.388 -2.905 14.555 1.00 94.56 77 LYS A N 1
ATOM 602 C CA . LYS A 1 77 ? -10.698 -4.089 15.369 1.00 94.56 77 LYS A CA 1
ATOM 603 C C . LYS A 1 77 ? -11.250 -3.680 16.734 1.00 94.56 77 LYS A C 1
ATOM 605 O O . LYS A 1 77 ? -12.313 -4.164 17.106 1.00 94.56 77 LYS A O 1
ATOM 610 N N . TYR A 1 78 ? -10.559 -2.801 17.458 1.00 95.25 78 TYR A N 1
ATOM 611 C CA . TYR A 1 78 ? -10.993 -2.376 18.791 1.00 95.25 78 TYR A CA 1
ATOM 612 C C . TYR A 1 78 ? -12.301 -1.586 18.751 1.00 95.25 78 TYR A C 1
ATOM 614 O O . TYR A 1 78 ? -13.188 -1.862 19.554 1.00 95.25 78 TYR A O 1
ATOM 622 N N . ALA A 1 79 ? -12.474 -0.703 17.764 1.00 95.38 79 ALA A N 1
ATOM 623 C CA . ALA A 1 79 ? -13.729 0.014 17.560 1.00 95.38 79 ALA A CA 1
ATOM 624 C C . ALA A 1 79 ? -14.910 -0.948 17.324 1.00 95.38 79 ALA A C 1
ATOM 626 O O . ALA A 1 79 ? -15.931 -0.840 17.998 1.00 95.38 79 ALA A O 1
ATOM 627 N N . ARG A 1 80 ? -14.756 -1.945 16.434 1.00 94.94 80 ARG A N 1
ATOM 628 C CA . ARG A 1 80 ? -15.796 -2.966 16.191 1.00 94.94 80 ARG A CA 1
ATOM 629 C C . ARG A 1 80 ? -16.102 -3.814 17.422 1.00 94.94 80 ARG A C 1
ATOM 631 O O . ARG A 1 80 ? -17.258 -4.143 17.655 1.00 94.94 80 ARG A O 1
ATOM 638 N N . LEU A 1 81 ? -15.088 -4.181 18.202 1.00 95.50 81 LEU A N 1
ATOM 639 C CA . LEU A 1 81 ? -15.298 -4.942 19.435 1.00 95.50 81 LEU A CA 1
ATOM 640 C C . LEU A 1 81 ? -16.059 -4.117 20.479 1.00 95.50 81 LEU A C 1
ATOM 642 O O . LEU A 1 81 ? -16.950 -4.647 21.137 1.00 95.50 81 LEU A O 1
ATOM 646 N N . GLY A 1 82 ? -15.740 -2.826 20.612 1.00 95.69 82 GLY A N 1
ATOM 647 C CA . GLY A 1 82 ? -16.459 -1.912 21.500 1.00 95.69 82 GLY A CA 1
ATOM 648 C C . GLY A 1 82 ? -17.938 -1.786 21.130 1.00 95.69 82 GLY A C 1
ATOM 649 O O . GLY A 1 82 ? -18.800 -1.958 21.989 1.00 95.69 82 GLY A O 1
ATOM 650 N N . THR A 1 83 ? -18.246 -1.575 19.845 1.00 95.00 83 THR A N 1
ATOM 651 C CA . THR A 1 83 ? -19.641 -1.466 19.387 1.00 95.00 83 THR A CA 1
ATOM 652 C C . THR A 1 83 ? -20.411 -2.774 19.553 1.00 95.00 83 THR A C 1
ATOM 654 O O . THR A 1 83 ? -21.554 -2.750 20.002 1.00 95.00 83 THR A O 1
ATOM 657 N N . GLN A 1 84 ? -19.793 -3.924 19.264 1.00 95.06 84 GLN A N 1
ATOM 658 C CA . GLN A 1 84 ? -20.421 -5.234 19.463 1.00 95.06 84 GLN A CA 1
ATOM 659 C C . GLN A 1 84 ? -20.784 -5.492 20.928 1.00 95.06 84 GLN A C 1
ATOM 661 O O . GLN A 1 84 ? -21.894 -5.941 21.200 1.00 95.06 84 GLN A O 1
ATOM 666 N N . LYS A 1 85 ? -19.885 -5.173 21.869 1.00 93.62 85 LYS A N 1
ATOM 667 C CA . LYS A 1 85 ? -20.154 -5.319 23.308 1.00 93.62 85 LYS A CA 1
ATOM 668 C C . LYS A 1 85 ? -21.333 -4.456 23.759 1.00 93.62 85 LYS A C 1
ATOM 670 O O . LYS A 1 85 ? -22.222 -4.957 24.438 1.00 93.62 85 LYS A O 1
ATOM 675 N N . ALA A 1 86 ? -21.370 -3.192 23.338 1.00 93.56 86 ALA A N 1
ATOM 676 C CA . ALA A 1 86 ? -22.460 -2.281 23.683 1.00 93.56 86 ALA A CA 1
ATOM 677 C C . ALA A 1 86 ? -23.813 -2.746 23.115 1.00 93.56 86 ALA A C 1
ATOM 679 O O . ALA A 1 86 ? -24.830 -2.693 23.801 1.00 93.56 86 ALA A O 1
ATOM 680 N N . LEU A 1 87 ? -23.830 -3.242 21.873 1.00 94.31 87 LEU A N 1
ATOM 681 C CA . LEU A 1 87 ? -25.043 -3.788 21.261 1.00 94.31 87 LEU A CA 1
ATOM 682 C C . LEU A 1 87 ? -25.513 -5.077 21.943 1.00 94.31 87 LEU A C 1
ATOM 684 O O . LEU A 1 87 ? -26.716 -5.280 22.073 1.00 94.31 87 LEU A O 1
ATOM 688 N N . ALA A 1 88 ? -24.589 -5.938 22.374 1.00 92.94 88 ALA A N 1
ATOM 689 C CA . ALA A 1 88 ? -24.928 -7.156 23.103 1.00 92.94 88 ALA A CA 1
ATOM 690 C C . ALA A 1 88 ? -25.565 -6.846 24.467 1.00 92.94 88 ALA A C 1
ATOM 692 O O . ALA A 1 88 ? -26.592 -7.433 24.787 1.00 92.94 88 ALA A O 1
ATOM 693 N N . ALA A 1 89 ? -25.015 -5.885 25.220 1.00 92.31 89 ALA A N 1
ATOM 694 C CA . ALA A 1 89 ? -25.579 -5.447 26.499 1.00 92.31 89 ALA A CA 1
ATOM 695 C C . ALA A 1 89 ? -27.006 -4.896 26.337 1.00 92.31 89 ALA A C 1
ATOM 697 O O . ALA A 1 89 ? -27.925 -5.390 26.980 1.00 92.31 89 ALA A O 1
ATOM 698 N N . LYS A 1 90 ? -27.220 -3.980 25.381 1.00 94.06 90 LYS A N 1
ATOM 699 C CA . LYS A 1 90 ? -28.560 -3.440 25.086 1.00 94.06 90 LYS A CA 1
ATOM 700 C C . LYS A 1 90 ? -29.572 -4.515 24.695 1.00 94.06 90 LYS A C 1
ATOM 702 O O . LYS A 1 90 ? -30.740 -4.424 25.048 1.00 94.06 90 LYS A O 1
ATOM 707 N N . LYS A 1 91 ? -29.145 -5.524 23.929 1.00 92.88 91 LYS A N 1
ATOM 708 C CA . LYS A 1 91 ? -30.019 -6.643 23.552 1.00 92.88 91 LYS A CA 1
ATOM 709 C C . LYS A 1 91 ? -30.365 -7.535 24.741 1.00 92.88 91 LYS A C 1
ATOM 711 O O . LYS A 1 91 ? -31.483 -8.025 24.786 1.00 92.88 91 LYS A O 1
ATOM 716 N N . ALA A 1 92 ? -29.430 -7.751 25.663 1.00 89.75 92 ALA A N 1
ATOM 717 C CA . ALA A 1 92 ? -29.686 -8.511 26.881 1.00 89.75 92 ALA A CA 1
ATOM 718 C C . ALA A 1 92 ? -30.650 -7.763 27.816 1.00 89.75 92 ALA A C 1
ATOM 720 O O . ALA A 1 92 ? -31.581 -8.373 28.319 1.00 89.75 92 ALA A O 1
ATOM 721 N N . GLU A 1 93 ? -30.481 -6.446 27.971 1.00 85.44 93 GLU A N 1
ATOM 722 C CA . GLU A 1 93 ? -31.406 -5.586 28.727 1.00 85.44 93 GLU A CA 1
ATOM 723 C C . GLU A 1 93 ? -32.818 -5.574 28.132 1.00 85.44 93 GLU A C 1
ATOM 725 O O . GLU A 1 93 ? -33.786 -5.570 28.874 1.00 85.44 93 GLU A O 1
ATOM 730 N N . ALA A 1 94 ? -32.950 -5.587 26.803 1.00 85.88 94 ALA A N 1
ATOM 731 C CA . ALA A 1 94 ? -34.255 -5.627 26.140 1.00 85.88 94 ALA A CA 1
ATOM 732 C C . ALA A 1 94 ? -34.925 -7.016 26.152 1.00 85.88 94 ALA A C 1
ATOM 734 O O . ALA A 1 94 ? -36.096 -7.122 25.796 1.00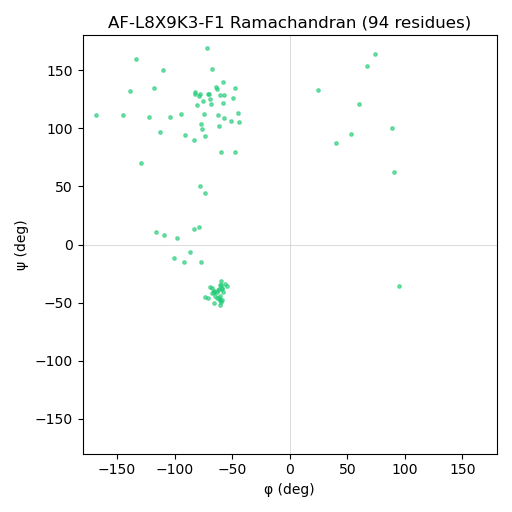 85.88 94 ALA A O 1
ATOM 735 N N . ALA A 1 95 ? -34.173 -8.076 26.463 1.00 78.06 95 ALA A N 1
ATOM 736 C CA . ALA A 1 95 ? -34.667 -9.453 26.504 1.00 78.06 95 ALA A CA 1
ATOM 737 C C . ALA A 1 95 ? -34.968 -9.950 27.930 1.00 78.06 95 ALA A C 1
ATOM 739 O O . ALA A 1 95 ? -35.552 -11.026 28.067 1.00 78.06 95 ALA A O 1
ATOM 740 N N . ALA A 1 96 ? -34.539 -9.203 28.951 1.00 64.62 96 ALA A N 1
ATOM 741 C CA . ALA A 1 96 ? -34.892 -9.396 30.356 1.00 64.62 96 ALA A CA 1
ATOM 742 C C . ALA A 1 96 ? -36.188 -8.644 30.687 1.00 64.62 96 ALA A C 1
ATOM 744 O O . ALA A 1 96 ? -36.958 -9.176 31.516 1.00 64.62 96 ALA A O 1
#

Solvent-accessible surface area (backbone atoms only — not comparable to full-atom values): 6947 Å² total; per-residue (Å²): 138,84,82,78,83,82,84,76,90,81,78,87,76,81,83,77,83,79,88,76,81,81,87,82,84,82,89,88,81,77,98,66,80,73,66,66,76,62,86,68,66,72,90,75,80,70,89,61,49,63,66,56,50,52,72,81,46,83,78,74,84,84,87,60,100,67,78,84,58,79,88,51,55,67,60,54,50,55,55,52,53,53,54,50,53,54,52,51,52,56,52,50,63,74,74,106

Organism: Thanatephorus cucumeris (strain AG1-IA) (NCBI:txid983506)

Nearest PDB structures (foldseek):
  5umd-assembly1_4  TM=5.511E-01  e=1.220E-03  Plasmodium falciparum 3D7

Mean predicted aligned error: 19.06 Å

pLDDT: mean 75.04, std 18.89, range [43.81, 96.81]

Foldseek 3Di:
DDDDDDDDDDDPDDPDDDDDDDDDDDDDDDDDPPDPVPPPPVPDDPPCVVVVCPPVHVDDDDDDPDDDCPPVVVVVVVVVVVVVVVVVVVVVVVVD

Sequence (96 aa):
MDLLPSNSASGRKQLSDRKISPPSSPLLTTNEMAKSKKCEFHSHTNHNQNKKAHRNGIKKPKTHYAGSMKGFRRNQKYARLGTQKALAAKKAEAAA

Radius of gyration: 39.21 Å; Cα contacts (8 Å, |Δi|>4): 1; chains: 1; bounding box: 98×38×76 Å

Secondary structure (DSSP, 8-state):
--PPP---------------PPPP---------TT-------S---TTHHHHHTTS--PPPPP-SS---TTTHHHHHHHHHHHHHHHHHHHHHHH-